Protein AF-A0A920FE58-F1 (afdb_monomer)

Secondary structure (DSSP, 8-state):
-THHHHHTT----EETTEE-EE--TT-SS--EE--TT-HHHHHHHHHHHHHHT-TT-------------

pLDDT: mean 90.16, std 11.7, range [46.75, 97.31]

Solvent-accessible surface area (backbone atoms only — not comparable to full-atom values): 4591 Å² total; per-residue (Å²): 124,68,61,61,53,52,72,71,66,51,81,57,37,66,49,94,94,36,77,35,56,44,68,56,92,99,51,98,58,64,74,43,78,39,26,81,95,42,40,69,58,55,51,49,58,50,49,51,53,55,52,73,70,35,88,89,58,86,84,80,81,80,85,74,82,73,77,86,127

Nearest PDB structures (foldseek):
  6awf-assembly2_E  TM=9.189E-01  e=1.018E+00  Escherichia coli
  3cir-assembly1_A  TM=7.991E-01  e=8.285E-01  Escherichia coli

Mean predicted aligned error: 6.2 Å

Foldseek 3Di:
DCVVVVVLVQDWDDDPNHFDFDDDPPDPDGDDIARPPCRVVSSVVSVVVVQVPDPVDDDDDDPPPDPDD

Structure (mmCIF, N/CA/C/O backbone):
data_AF-A0A920FE58-F1
#
_entry.id   AF-A0A920FE58-F1
#
loop_
_atom_site.group_PDB
_atom_site.id
_atom_site.type_symbol
_atom_site.label_atom_id
_atom_site.label_alt_id
_atom_site.label_comp_id
_atom_site.label_asym_id
_atom_site.label_entity_id
_atom_site.label_seq_id
_atom_site.pdbx_PDB_ins_code
_atom_site.Cartn_x
_atom_site.Cartn_y
_atom_site.Cartn_z
_atom_site.occupancy
_atom_site.B_iso_or_equiv
_atom_site.auth_seq_id
_atom_site.auth_comp_id
_atom_site.auth_asym_id
_atom_site.auth_atom_id
_atom_site.pdbx_PDB_model_num
ATOM 1 N N . MET A 1 1 ? -11.281 -5.472 -7.875 1.00 73.06 1 MET A N 1
ATOM 2 C CA . MET A 1 1 ? -10.828 -5.810 -6.505 1.00 73.06 1 MET A CA 1
ATOM 3 C C . MET A 1 1 ? -10.118 -4.634 -5.819 1.00 73.06 1 MET A C 1
ATOM 5 O O . MET A 1 1 ? -10.574 -4.220 -4.765 1.00 73.06 1 MET A O 1
ATOM 9 N N . ILE A 1 2 ? -9.063 -4.038 -6.403 1.00 91.94 2 ILE A N 1
ATOM 10 C CA . ILE A 1 2 ? -8.273 -2.964 -5.748 1.00 91.94 2 ILE A CA 1
ATOM 11 C C . ILE A 1 2 ? -9.038 -1.647 -5.505 1.00 91.94 2 ILE A C 1
ATOM 13 O O . ILE A 1 2 ? -8.719 -0.900 -4.583 1.00 91.94 2 ILE A O 1
ATOM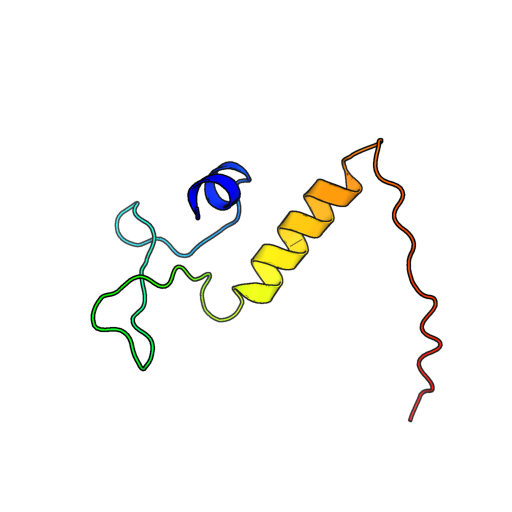 17 N N . ASN A 1 3 ? -10.077 -1.369 -6.295 1.00 92.81 3 ASN A N 1
ATOM 18 C CA . ASN A 1 3 ? -10.821 -0.106 -6.261 1.00 92.81 3 ASN A CA 1
ATOM 19 C C . ASN A 1 3 ? -11.392 0.228 -4.880 1.00 92.81 3 ASN A C 1
ATOM 21 O O . ASN A 1 3 ? -11.439 1.399 -4.524 1.00 92.81 3 ASN A O 1
ATOM 25 N N . TRP A 1 4 ? -11.785 -0.771 -4.081 1.00 95.50 4 TRP A N 1
ATOM 26 C CA . TRP A 1 4 ? -12.280 -0.509 -2.730 1.00 95.50 4 TRP A CA 1
ATOM 27 C C . TRP A 1 4 ? -11.203 0.143 -1.854 1.00 95.50 4 TRP A C 1
ATOM 29 O O . TRP A 1 4 ? -11.469 1.171 -1.239 1.00 95.50 4 TRP A O 1
ATOM 39 N N . LEU A 1 5 ? -9.972 -0.383 -1.874 1.00 94.94 5 LEU A N 1
ATOM 40 C CA . LEU A 1 5 ? -8.837 0.181 -1.131 1.00 94.94 5 LEU A CA 1
ATOM 41 C C . LEU A 1 5 ? -8.486 1.595 -1.620 1.00 94.94 5 LEU A C 1
ATOM 43 O O . LEU A 1 5 ? -8.213 2.481 -0.813 1.00 94.94 5 LEU A O 1
ATOM 47 N N . VAL A 1 6 ? -8.563 1.835 -2.932 1.00 94.00 6 VAL A N 1
ATOM 48 C CA . VAL A 1 6 ? -8.384 3.179 -3.511 1.00 94.00 6 VAL A CA 1
ATOM 49 C C . VAL A 1 6 ? -9.483 4.137 -3.032 1.00 94.00 6 VAL A C 1
ATOM 51 O O . VAL A 1 6 ? -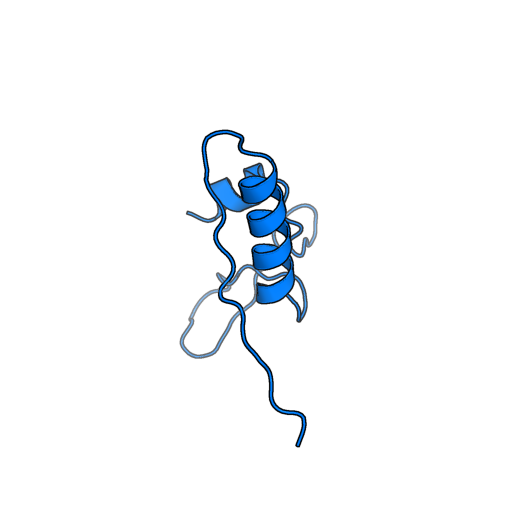9.196 5.273 -2.652 1.00 94.00 6 VAL A O 1
ATOM 54 N N . ASN A 1 7 ? -10.734 3.676 -2.978 1.00 95.25 7 ASN A N 1
ATOM 55 C CA . ASN A 1 7 ? -11.870 4.463 -2.495 1.00 95.25 7 ASN A CA 1
ATOM 56 C C . ASN A 1 7 ? -11.750 4.797 -1.002 1.00 95.25 7 ASN A C 1
ATOM 58 O O . ASN A 1 7 ? -12.144 5.888 -0.597 1.00 95.25 7 ASN A O 1
ATOM 62 N N . GLN A 1 8 ? -11.124 3.921 -0.208 1.00 94.38 8 GLN A N 1
ATOM 63 C CA . GLN A 1 8 ? -10.748 4.193 1.186 1.00 94.38 8 GLN A CA 1
ATOM 64 C C . GLN A 1 8 ? -9.591 5.207 1.330 1.00 94.38 8 GLN A C 1
ATOM 66 O O . GLN A 1 8 ? -9.105 5.430 2.436 1.00 94.38 8 GLN A O 1
ATOM 71 N N . LYS A 1 9 ? -9.137 5.835 0.233 1.00 94.12 9 LYS A N 1
ATOM 72 C CA . LYS A 1 9 ? -8.049 6.833 0.196 1.00 94.12 9 LYS A CA 1
ATOM 73 C C . LYS A 1 9 ? -6.693 6.294 0.666 1.00 94.12 9 LYS A C 1
ATOM 75 O O . LYS A 1 9 ? -5.838 7.060 1.113 1.00 94.12 9 LYS A O 1
ATOM 80 N N . ILE A 1 10 ? -6.469 4.987 0.523 1.00 95.25 10 ILE A N 1
ATOM 81 C CA . ILE A 1 10 ? -5.163 4.380 0.792 1.00 95.25 10 ILE A CA 1
ATOM 82 C C . ILE A 1 10 ? -4.152 4.888 -0.243 1.00 95.25 10 ILE A C 1
ATOM 84 O O . ILE A 1 10 ? -4.425 4.927 -1.446 1.00 95.25 10 ILE A O 1
ATOM 88 N N . LYS A 1 11 ? -2.979 5.314 0.235 1.00 94.19 11 LYS A N 1
ATOM 89 C CA . LYS A 1 11 ? -1.947 5.963 -0.581 1.00 94.19 11 LYS A CA 1
ATOM 90 C C . LYS A 1 11 ? -1.075 4.933 -1.296 1.00 94.19 11 LYS A C 1
ATOM 92 O O . LYS A 1 11 ? -0.055 4.506 -0.765 1.00 94.19 11 LYS A O 1
ATOM 97 N N . PHE A 1 12 ? -1.461 4.577 -2.514 1.00 97.00 12 PHE A N 1
ATOM 98 C CA . PHE A 1 12 ? -0.612 3.818 -3.433 1.00 97.00 12 PHE A CA 1
ATOM 99 C C . PHE A 1 12 ? 0.313 4.734 -4.242 1.00 97.00 12 PHE A C 1
ATOM 101 O O . PHE A 1 12 ? 0.047 5.931 -4.404 1.00 97.00 12 PHE A O 1
ATOM 108 N N . SER A 1 13 ? 1.397 4.163 -4.763 1.00 97.06 13 SER A N 1
ATOM 109 C CA . SER A 1 13 ? 2.273 4.824 -5.727 1.00 97.06 13 SER A CA 1
ATOM 110 C C . SER A 1 13 ? 1.486 5.186 -6.985 1.00 97.06 13 SER A C 1
ATOM 112 O O . SER A 1 13 ? 0.683 4.393 -7.481 1.00 97.06 13 SER A O 1
ATOM 114 N N . ASN A 1 14 ? 1.728 6.382 -7.518 1.00 95.81 14 ASN A N 1
ATOM 115 C CA . ASN A 1 14 ? 1.118 6.837 -8.761 1.00 95.81 14 ASN A CA 1
ATOM 116 C C . ASN A 1 14 ? 2.188 7.323 -9.736 1.00 95.81 14 ASN A C 1
ATOM 118 O O . ASN A 1 14 ? 3.127 8.013 -9.344 1.00 95.81 14 ASN A O 1
ATOM 122 N N . LYS A 1 15 ? 1.983 7.028 -11.019 1.00 95.75 15 LYS A N 1
ATOM 123 C CA . LYS A 1 15 ? 2.769 7.528 -12.145 1.00 95.75 15 LYS A CA 1
ATOM 124 C C . LYS A 1 15 ? 1.810 8.093 -13.185 1.00 95.75 15 LYS A C 1
ATOM 126 O O . LYS A 1 15 ? 0.863 7.426 -13.590 1.00 95.75 15 LYS A O 1
ATOM 131 N N . ASN A 1 16 ? 2.018 9.345 -13.595 1.00 94.94 16 ASN A N 1
ATOM 132 C CA . ASN A 1 16 ? 1.164 10.036 -14.572 1.00 94.94 16 ASN A CA 1
ATOM 133 C C . ASN A 1 16 ? -0.339 9.976 -14.226 1.00 94.94 16 ASN A C 1
ATOM 135 O O . ASN A 1 16 ? -1.172 9.671 -15.077 1.00 94.94 16 ASN A O 1
ATOM 139 N N . ARG A 1 17 ? -0.681 10.252 -12.957 1.00 93.19 17 ARG A N 1
ATOM 140 C CA . ARG A 1 17 ? -2.062 10.239 -12.425 1.00 93.19 17 ARG A CA 1
ATOM 141 C C . ARG A 1 17 ? -2.776 8.878 -12.508 1.00 93.19 17 ARG A C 1
ATOM 143 O O . ARG A 1 17 ? -3.997 8.820 -12.399 1.00 93.19 17 ARG A O 1
ATOM 150 N N . LYS A 1 18 ? -2.032 7.787 -12.685 1.00 95.00 18 LYS A N 1
ATOM 151 C CA . LYS A 1 18 ? -2.531 6.409 -12.634 1.00 95.00 18 LYS A CA 1
ATOM 152 C C . LYS A 1 18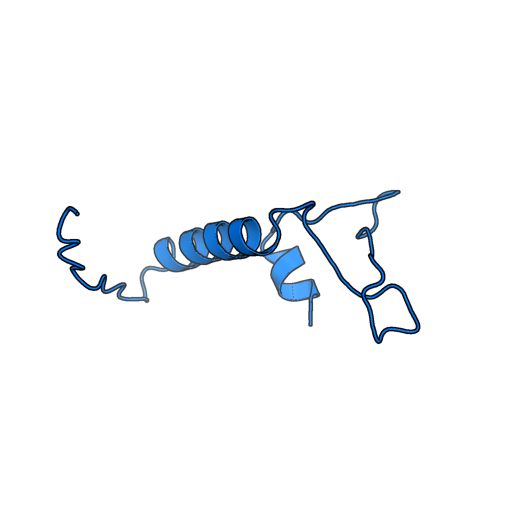 ? -1.745 5.622 -11.592 1.00 95.00 18 LYS A C 1
ATOM 154 O O . LYS A 1 18 ? -0.629 6.013 -11.256 1.00 95.00 18 LYS A O 1
ATOM 159 N N . LEU A 1 19 ? -2.315 4.513 -11.119 1.00 96.19 19 LEU A N 1
ATOM 160 C CA . LEU A 1 19 ? -1.600 3.585 -10.242 1.00 96.19 19 LEU A CA 1
ATOM 161 C C . LEU A 1 19 ? -0.306 3.145 -10.925 1.00 96.19 19 LEU A C 1
ATOM 163 O O . LEU A 1 19 ? -0.332 2.721 -12.082 1.00 96.19 19 LEU A O 1
ATOM 167 N N . ASP A 1 20 ? 0.807 3.263 -10.209 1.00 97.31 20 ASP A N 1
ATOM 168 C CA . ASP A 1 20 ? 2.063 2.694 -10.675 1.00 97.31 20 ASP A CA 1
ATOM 169 C C . ASP A 1 20 ? 2.032 1.181 -10.448 1.00 97.31 20 ASP A C 1
ATOM 171 O O . ASP A 1 20 ? 1.646 0.710 -9.374 1.00 97.31 20 ASP A O 1
ATOM 175 N N . LEU A 1 21 ? 2.378 0.427 -11.490 1.00 96.44 21 LEU A N 1
ATOM 176 C CA . LEU A 1 21 ? 2.266 -1.025 -11.508 1.00 96.44 21 LEU A CA 1
ATOM 177 C C . LEU A 1 21 ? 3.641 -1.654 -11.704 1.00 96.44 21 LEU A C 1
ATOM 179 O O . LEU A 1 21 ? 4.333 -1.424 -12.708 1.00 96.44 21 LEU A O 1
ATOM 183 N N . THR A 1 22 ? 4.007 -2.519 -10.769 1.00 95.88 22 THR A N 1
ATOM 184 C CA . THR A 1 22 ? 5.230 -3.310 -10.836 1.00 95.88 22 THR A CA 1
ATOM 185 C C . THR A 1 22 ? 4.966 -4.677 -11.471 1.00 95.88 22 THR A C 1
ATOM 187 O O . THR A 1 22 ? 3.826 -5.143 -11.614 1.00 95.88 22 THR A O 1
ATOM 190 N N . LEU A 1 23 ? 6.055 -5.284 -11.942 1.00 96.62 23 LEU A N 1
ATOM 191 C CA . LEU A 1 23 ? 6.117 -6.665 -12.396 1.00 96.62 23 LEU A CA 1
ATOM 192 C C . LEU A 1 23 ? 6.921 -7.434 -11.352 1.00 96.62 23 LEU A C 1
ATOM 194 O O . LEU A 1 23 ? 8.020 -7.006 -11.010 1.00 96.62 23 LEU A O 1
ATOM 198 N N . GLU A 1 24 ? 6.381 -8.543 -10.870 1.00 93.69 24 GLU A N 1
ATOM 199 C CA . GLU A 1 24 ? 7.077 -9.449 -9.956 1.00 93.69 24 GLU A CA 1
ATOM 200 C C . GLU A 1 24 ? 7.301 -10.800 -10.643 1.00 93.69 24 GLU A C 1
ATOM 202 O O . GLU A 1 24 ? 6.700 -11.085 -11.686 1.00 93.69 24 GLU A O 1
ATO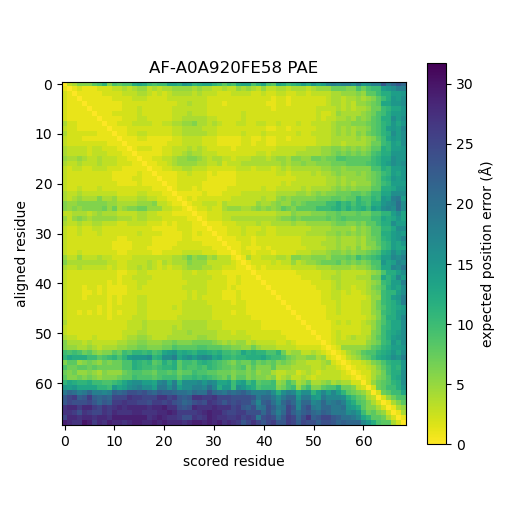M 207 N N . GLY A 1 25 ? 8.199 -11.618 -10.088 1.00 96.19 25 GLY A N 1
ATOM 208 C CA . GLY A 1 25 ? 8.512 -12.938 -10.636 1.00 96.19 25 GLY A CA 1
ATOM 209 C C . GLY A 1 25 ? 7.252 -13.790 -10.828 1.00 96.19 25 GLY A C 1
ATOM 210 O O . GLY A 1 25 ? 6.341 -13.769 -10.006 1.00 96.19 25 GLY A O 1
ATOM 211 N N . GLY A 1 26 ? 7.173 -14.522 -11.942 1.00 95.62 26 GLY A N 1
ATOM 212 C CA . GLY A 1 26 ? 5.989 -15.324 -12.279 1.00 95.62 26 GLY A CA 1
ATOM 213 C C . GLY A 1 26 ? 4.821 -14.526 -12.872 1.00 95.62 26 GLY A C 1
ATOM 214 O O . GLY A 1 26 ? 3.704 -15.036 -12.995 1.00 95.62 26 GLY A O 1
ATOM 215 N N . HIS A 1 27 ? 5.030 -13.264 -13.253 1.00 96.56 27 HIS A N 1
ATOM 216 C CA . HIS A 1 27 ? 4.034 -12.458 -13.955 1.00 96.56 27 HIS A CA 1
ATOM 217 C C . HIS A 1 27 ? 4.513 -12.072 -15.351 1.00 96.56 27 HIS A C 1
ATOM 219 O O . HIS A 1 27 ? 5.656 -11.685 -15.549 1.00 96.56 27 HIS A O 1
ATOM 225 N N . SER A 1 28 ? 3.603 -12.139 -16.324 1.00 96.69 28 SER A N 1
ATOM 226 C CA . SER A 1 28 ? 3.847 -11.718 -17.710 1.00 96.69 28 SER A CA 1
ATOM 227 C C . SER A 1 28 ? 3.439 -10.265 -17.983 1.00 96.69 28 SER A C 1
ATOM 229 O O . SER A 1 28 ? 3.716 -9.730 -19.052 1.00 96.69 28 SER A O 1
ATOM 231 N N . LYS A 1 29 ? 2.750 -9.613 -17.034 1.00 96.88 29 LYS A N 1
ATOM 232 C CA . LYS A 1 29 ? 2.217 -8.246 -17.153 1.00 96.88 29 LYS A CA 1
ATOM 233 C C . LYS A 1 29 ? 2.350 -7.493 -15.832 1.00 96.88 29 LYS A C 1
ATOM 235 O O . LYS A 1 29 ? 2.200 -8.090 -14.7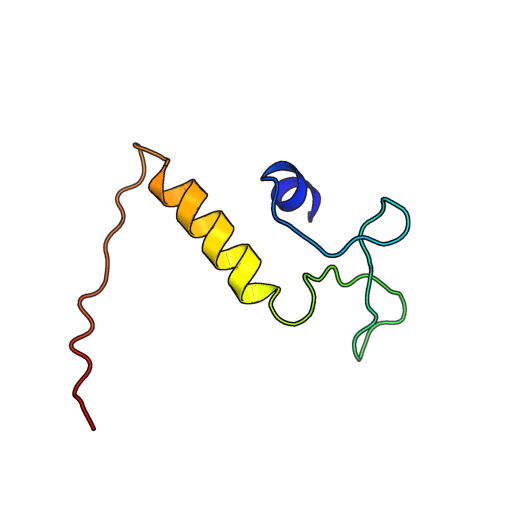66 1.00 96.88 29 LYS A O 1
ATOM 240 N N . ARG A 1 30 ? 2.562 -6.173 -15.907 1.00 96.19 30 ARG A N 1
ATOM 241 C CA . ARG A 1 30 ? 2.576 -5.265 -14.746 1.00 96.19 30 ARG A CA 1
ATOM 242 C C . ARG A 1 30 ? 1.178 -5.179 -14.141 1.00 96.19 30 ARG A C 1
ATOM 244 O O . ARG A 1 30 ? 0.288 -4.576 -14.734 1.00 96.19 30 ARG A O 1
ATOM 251 N N . ARG A 1 31 ? 0.976 -5.813 -12.988 1.00 95.69 31 ARG A N 1
ATOM 252 C CA . ARG A 1 31 ? -0.337 -5.910 -12.322 1.00 95.69 31 ARG A CA 1
ATOM 253 C C . ARG A 1 31 ? -0.270 -5.798 -10.804 1.00 95.69 31 ARG A C 1
ATOM 255 O O . ARG A 1 31 ? -1.294 -5.961 -10.146 1.00 95.69 31 ARG A O 1
ATOM 262 N N . ILE A 1 32 ? 0.916 -5.538 -10.262 1.00 95.38 32 ILE A N 1
ATOM 263 C CA . ILE A 1 32 ? 1.122 -5.417 -8.825 1.00 95.38 32 ILE A CA 1
ATOM 264 C C . ILE A 1 32 ? 1.067 -3.942 -8.454 1.00 95.38 32 ILE A C 1
ATOM 266 O O . ILE A 1 32 ? 1.879 -3.136 -8.899 1.00 95.38 32 ILE A O 1
ATOM 270 N N . VAL A 1 33 ? 0.046 -3.588 -7.679 1.00 96.12 33 VAL A N 1
ATOM 271 C CA . VAL A 1 33 ? -0.104 -2.253 -7.099 1.00 96.12 33 VAL A CA 1
ATOM 272 C C . VAL A 1 33 ? 0.748 -2.197 -5.840 1.00 96.12 33 VAL A C 1
ATOM 274 O O . VAL A 1 33 ? 0.718 -3.123 -5.032 1.00 96.12 33 VAL A O 1
ATOM 277 N N . HIS A 1 34 ? 1.476 -1.103 -5.647 1.00 96.38 34 HIS A N 1
ATOM 278 C CA . HIS A 1 34 ? 2.395 -0.966 -4.524 1.00 96.38 34 HIS A CA 1
ATOM 279 C C . HIS A 1 34 ? 2.323 0.424 -3.888 1.00 96.38 34 HIS A C 1
ATOM 281 O O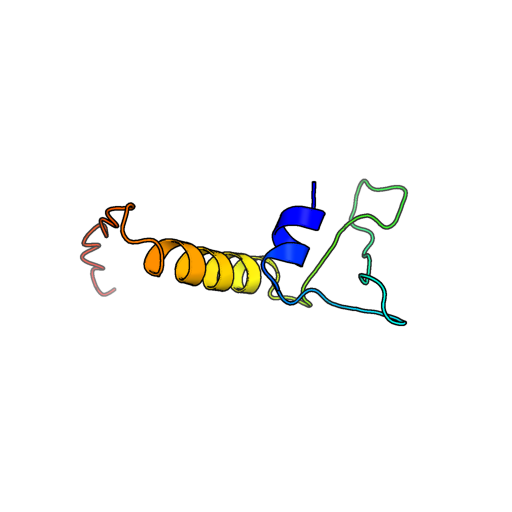 . HIS A 1 34 ? 1.766 1.364 -4.458 1.00 96.38 34 HIS A O 1
ATOM 287 N N . ALA A 1 35 ? 2.904 0.556 -2.700 1.00 96.38 35 ALA A N 1
ATOM 288 C CA . ALA A 1 35 ? 3.181 1.827 -2.050 1.00 96.38 35 ALA A CA 1
ATOM 289 C C . ALA A 1 35 ? 4.656 1.834 -1.619 1.00 96.38 35 ALA A C 1
ATOM 291 O O . ALA A 1 35 ? 4.993 1.555 -0.468 1.00 96.38 35 ALA A O 1
ATOM 292 N N . LYS A 1 36 ? 5.533 2.092 -2.599 1.00 91.88 36 LYS A N 1
ATOM 293 C CA . LYS A 1 36 ? 6.995 1.918 -2.503 1.00 91.88 36 LYS A CA 1
ATOM 294 C C . LYS A 1 36 ? 7.358 0.548 -1.901 1.00 91.88 36 LYS A C 1
ATOM 296 O O . LYS A 1 36 ? 6.882 -0.461 -2.411 1.00 91.88 36 LYS A O 1
ATOM 301 N N . ASP A 1 37 ? 8.169 0.542 -0.851 1.00 93.50 37 ASP A N 1
ATOM 302 C CA . ASP A 1 37 ? 8.662 -0.580 -0.050 1.00 93.50 37 ASP A CA 1
ATOM 303 C C . ASP A 1 37 ? 7.781 -0.880 1.183 1.00 93.50 37 ASP A C 1
ATOM 305 O O . ASP A 1 37 ? 8.061 -1.798 1.947 1.00 93.50 37 ASP A O 1
ATOM 309 N N . GLN A 1 38 ? 6.694 -0.127 1.390 1.00 96.06 38 GLN A N 1
ATOM 310 C CA . GLN A 1 38 ? 5.892 -0.158 2.622 1.00 96.06 38 GLN A CA 1
ATOM 311 C C . GLN A 1 38 ? 4.421 -0.507 2.376 1.00 96.06 38 GLN A C 1
ATOM 313 O O . GLN A 1 38 ? 3.554 -0.163 3.184 1.00 96.06 38 GLN A O 1
ATOM 318 N N . THR A 1 39 ? 4.118 -1.215 1.282 1.00 96.38 39 THR A N 1
ATOM 319 C CA . THR A 1 39 ? 2.743 -1.564 0.885 1.00 96.38 39 THR A CA 1
ATOM 320 C C . THR A 1 39 ? 1.950 -2.196 2.030 1.00 96.38 39 THR A C 1
ATOM 322 O O . THR A 1 39 ? 0.856 -1.728 2.347 1.00 96.38 39 THR A O 1
ATOM 325 N N . GLY A 1 40 ? 2.519 -3.203 2.704 1.00 96.12 40 GLY A N 1
ATOM 326 C CA . GLY A 1 40 ? 1.858 -3.887 3.818 1.00 96.12 40 GLY A CA 1
ATOM 327 C C . GLY A 1 40 ? 1.550 -2.953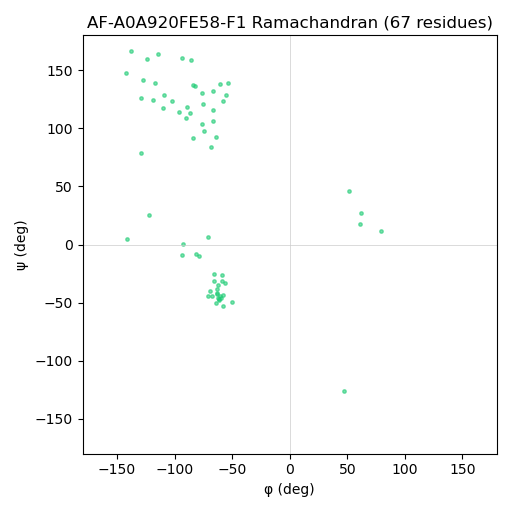 4.990 1.00 96.12 40 GLY A C 1
ATOM 328 O O . GLY A 1 40 ? 0.412 -2.909 5.454 1.00 96.12 40 GLY A O 1
ATOM 329 N N . LYS A 1 41 ? 2.534 -2.148 5.413 1.00 97.00 41 LYS A N 1
ATOM 330 C CA . LYS A 1 41 ? 2.375 -1.181 6.509 1.00 97.00 41 LYS A CA 1
ATOM 331 C C . LYS A 1 41 ? 1.307 -0.137 6.192 1.00 97.00 41 LYS A C 1
ATOM 333 O O . LYS A 1 41 ? 0.427 0.103 7.008 1.00 97.00 41 LYS A O 1
ATOM 338 N N . ILE A 1 42 ? 1.339 0.444 4.994 1.00 97.19 42 ILE A N 1
ATOM 339 C CA . ILE A 1 42 ? 0.385 1.484 4.588 1.00 97.19 42 ILE A CA 1
ATOM 340 C C . ILE A 1 42 ? -1.045 0.942 4.544 1.00 97.19 42 ILE A C 1
ATOM 342 O O . ILE A 1 42 ? -1.965 1.616 5.016 1.00 97.19 42 ILE A O 1
ATOM 346 N N . ILE A 1 43 ? -1.245 -0.264 4.005 1.00 96.56 43 ILE A N 1
ATOM 347 C CA . ILE A 1 43 ? -2.564 -0.906 3.998 1.00 96.56 43 ILE A CA 1
ATOM 348 C C . ILE A 1 43 ? -3.012 -1.177 5.434 1.00 96.56 43 ILE A C 1
ATOM 350 O O . ILE A 1 43 ? -4.113 -0.776 5.806 1.00 96.56 43 ILE A O 1
ATOM 354 N N . HIS A 1 44 ? -2.156 -1.800 6.245 1.00 96.56 44 HIS A N 1
ATOM 355 C CA . HIS A 1 44 ? -2.469 -2.150 7.626 1.00 96.56 44 HIS A CA 1
ATOM 356 C C . HIS A 1 44 ? -2.844 -0.919 8.459 1.00 96.56 44 HIS A C 1
ATOM 358 O O . HIS A 1 44 ? -3.929 -0.876 9.032 1.00 96.56 44 HIS A O 1
ATOM 364 N N . ASP A 1 45 ? -2.007 0.119 8.460 1.00 96.12 45 ASP A N 1
ATOM 365 C CA . ASP A 1 45 ? -2.234 1.342 9.234 1.00 96.12 45 ASP A CA 1
ATOM 366 C C . ASP A 1 45 ? -3.506 2.075 8.785 1.00 96.12 45 ASP A C 1
ATOM 368 O O . ASP A 1 45 ? -4.215 2.669 9.601 1.00 96.12 45 ASP A O 1
ATOM 372 N N . SER A 1 46 ? -3.818 2.042 7.486 1.00 95.81 46 SER A N 1
ATOM 373 C CA . SER A 1 46 ? -5.038 2.661 6.958 1.00 95.81 46 SER A CA 1
ATOM 374 C C . SER A 1 46 ? -6.288 1.886 7.370 1.00 95.81 46 SER A C 1
ATOM 376 O O . SER A 1 46 ? -7.274 2.489 7.795 1.00 95.81 46 SER A O 1
ATOM 378 N N . LEU A 1 47 ? -6.256 0.554 7.277 1.00 95.25 47 LEU A N 1
ATOM 379 C CA . LEU A 1 47 ? -7.382 -0.291 7.665 1.00 95.25 47 LEU A CA 1
ATOM 380 C C . LEU A 1 47 ? -7.603 -0.286 9.181 1.00 95.25 47 LEU A C 1
ATOM 382 O O . LEU A 1 47 ? -8.748 -0.182 9.611 1.00 95.25 47 LEU A O 1
ATOM 386 N N . ASP A 1 48 ? -6.540 -0.310 9.988 1.00 95.00 48 ASP A N 1
ATOM 387 C CA . ASP A 1 48 ? -6.631 -0.204 11.449 1.00 95.00 48 ASP A CA 1
ATOM 388 C C . ASP A 1 48 ? -7.324 1.104 11.861 1.00 95.00 48 ASP A C 1
ATOM 390 O O . ASP A 1 48 ? -8.247 1.087 12.674 1.00 95.00 48 ASP A O 1
ATOM 394 N N . LYS A 1 49 ? -6.981 2.233 11.223 1.00 93.94 49 LYS A N 1
ATOM 395 C CA . LYS A 1 49 ? -7.687 3.512 11.428 1.00 93.94 49 LYS A CA 1
ATOM 396 C C . LYS A 1 49 ? -9.171 3.426 11.077 1.00 93.94 49 LYS A C 1
ATOM 398 O O . LYS A 1 49 ? -10.008 3.886 11.850 1.00 93.94 49 LYS A O 1
ATOM 403 N N . ILE A 1 50 ? -9.510 2.834 9.930 1.00 93.44 50 ILE A N 1
ATOM 404 C CA . ILE A 1 50 ? -10.907 2.678 9.494 1.00 93.44 50 ILE A CA 1
ATOM 405 C C . ILE A 1 50 ? -11.696 1.841 10.502 1.00 93.44 50 ILE A C 1
ATOM 407 O O . ILE A 1 50 ? -12.811 2.207 10.868 1.00 93.44 50 ILE A O 1
ATOM 411 N N . VAL A 1 51 ? -11.118 0.736 10.969 1.00 94.06 51 VAL A N 1
ATOM 412 C CA . VAL A 1 51 ? -11.764 -0.167 11.924 1.00 94.06 51 VAL A CA 1
ATOM 413 C C . VAL A 1 51 ? -11.938 0.505 13.286 1.00 94.06 51 VAL A C 1
ATOM 415 O O . VAL A 1 51 ? -13.034 0.448 13.836 1.00 94.06 51 VAL A O 1
ATOM 418 N N . ARG A 1 52 ? -10.920 1.206 13.803 1.00 92.12 52 ARG A N 1
ATOM 419 C CA . ARG A 1 52 ? -11.011 1.953 15.075 1.00 92.12 52 ARG A CA 1
ATOM 420 C C . ARG A 1 52 ? -12.097 3.024 15.073 1.00 92.12 52 ARG A C 1
ATOM 422 O O . ARG A 1 52 ? -12.686 3.289 16.115 1.00 92.12 52 ARG A O 1
ATOM 429 N N . ASN A 1 53 ? -12.375 3.620 13.916 1.00 91.19 53 ASN A N 1
ATOM 430 C CA . ASN A 1 53 ? -13.401 4.651 13.778 1.00 91.19 53 ASN A CA 1
ATOM 431 C C . ASN A 1 53 ? -14.826 4.082 13.641 1.00 91.19 53 ASN A C 1
ATOM 433 O O . ASN A 1 53 ? -15.796 4.842 13.673 1.00 91.19 53 ASN A O 1
ATOM 437 N N . LYS A 1 54 ? -14.994 2.760 13.498 1.00 92.69 54 LYS A N 1
ATOM 438 C CA . LYS A 1 54 ? -16.315 2.123 13.429 1.00 92.69 54 LYS A CA 1
ATOM 439 C C . LYS A 1 54 ? -16.810 1.738 14.821 1.00 92.69 54 LYS A C 1
ATOM 441 O O . LYS A 1 54 ? -16.369 0.749 15.393 1.00 92.69 54 LYS A O 1
ATOM 446 N N . LYS A 1 55 ? -17.820 2.462 15.312 1.00 84.56 55 LYS A N 1
ATOM 447 C CA . LYS A 1 55 ? -18.436 2.249 16.639 1.00 84.56 55 LYS A CA 1
ATOM 448 C C . LYS A 1 55 ? -19.026 0.850 16.863 1.00 84.56 55 LYS A C 1
ATOM 450 O O . LYS A 1 55 ? -19.119 0.416 18.001 1.00 84.56 55 LYS A O 1
ATOM 455 N N . ILE A 1 56 ? -19.430 0.157 15.797 1.00 89.56 56 ILE A N 1
ATOM 456 C CA . ILE A 1 56 ? -20.067 -1.168 15.885 1.00 89.56 56 ILE A CA 1
ATOM 457 C C . ILE A 1 56 ? -19.074 -2.319 16.106 1.00 89.56 56 ILE A C 1
ATOM 459 O O . ILE A 1 56 ? -19.494 -3.449 16.326 1.00 89.56 56 ILE A O 1
ATOM 463 N N . LEU A 1 57 ? -17.767 -2.066 15.988 1.00 88.25 57 LEU A N 1
ATOM 464 C CA . LEU A 1 57 ? -16.742 -3.102 16.075 1.00 88.25 57 LEU A CA 1
ATOM 465 C C . LEU A 1 57 ? -16.067 -3.056 17.446 1.00 88.25 57 LEU A C 1
ATOM 467 O O . LEU A 1 57 ? -15.485 -2.043 17.829 1.00 88.25 57 LEU A O 1
ATOM 471 N N . GLN A 1 58 ? -16.095 -4.176 18.168 1.00 88.38 58 GLN A N 1
ATOM 472 C CA . GLN A 1 58 ? -15.337 -4.330 19.405 1.00 88.38 58 GLN A CA 1
ATOM 473 C C . GLN A 1 58 ? -13.919 -4.820 19.085 1.00 88.38 58 GLN A C 1
ATOM 475 O O . GLN A 1 58 ? -13.718 -5.942 18.625 1.00 88.38 58 GLN A O 1
ATOM 480 N N . LEU A 1 59 ? -12.919 -3.977 19.340 1.00 86.69 59 LEU A N 1
ATOM 481 C CA . LEU A 1 59 ? -11.511 -4.331 19.173 1.00 86.69 59 LEU A CA 1
ATOM 482 C C . LEU A 1 59 ? -10.954 -4.934 20.466 1.00 86.69 59 LEU A C 1
ATOM 484 O O . LEU A 1 59 ? -10.878 -4.247 21.483 1.00 86.69 59 LEU A O 1
ATOM 488 N N . ARG A 1 60 ? -10.501 -6.192 20.419 1.00 89.75 60 ARG A N 1
ATOM 489 C CA . ARG A 1 60 ? -9.825 -6.854 21.544 1.00 89.75 60 ARG A CA 1
ATOM 490 C C . ARG A 1 60 ? -8.350 -7.059 21.219 1.00 89.75 60 ARG A C 1
ATOM 492 O O . ARG A 1 60 ? -8.014 -7.760 20.271 1.00 89.75 60 ARG A O 1
ATOM 499 N N . LYS A 1 61 ? -7.461 -6.432 21.991 1.00 83.62 61 LYS A N 1
ATOM 500 C CA . LYS A 1 61 ? -6.015 -6.666 21.883 1.00 83.62 61 LYS A CA 1
ATOM 501 C C . LYS A 1 61 ? -5.650 -7.900 22.702 1.00 83.62 61 LYS A C 1
ATOM 503 O O . LYS A 1 61 ? -6.135 -8.054 23.818 1.00 83.62 61 LYS A O 1
ATOM 508 N N . SER A 1 62 ? -4.797 -8.759 22.153 1.00 82.25 62 SER A N 1
ATOM 509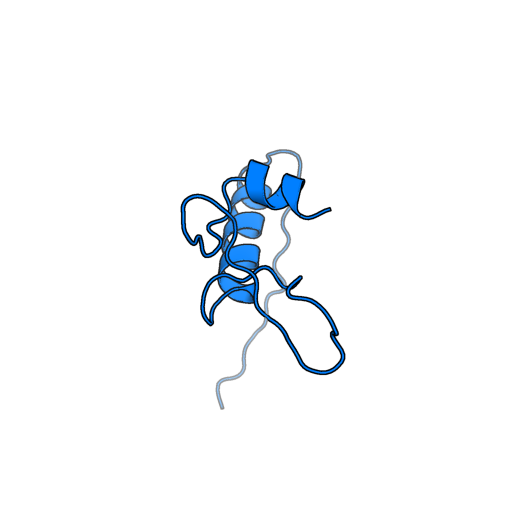 C CA . SER A 1 62 ? -4.124 -9.784 22.949 1.00 82.25 62 SER A CA 1
ATOM 510 C C . SER A 1 62 ? -3.021 -9.106 23.758 1.00 82.25 62 SER A C 1
ATOM 512 O O . SER A 1 62 ? -2.150 -8.446 23.184 1.00 82.25 62 SER A O 1
ATOM 514 N N . SER A 1 63 ? -3.082 -9.220 25.082 1.00 69.88 63 SER A N 1
ATOM 515 C CA . SER A 1 63 ? -2.027 -8.775 25.990 1.00 69.88 63 SER A CA 1
ATOM 516 C C . SER A 1 63 ? -0.804 -9.674 25.799 1.00 69.88 63 SER A C 1
ATOM 518 O O . SER A 1 63 ? -0.631 -10.667 26.498 1.00 69.88 63 SER A O 1
ATOM 520 N N . SER A 1 64 ? 0.033 -9.376 24.807 1.00 65.06 64 SER A N 1
ATOM 521 C CA . SER A 1 64 ? 1.318 -10.053 24.649 1.00 65.06 64 SER A CA 1
ATOM 522 C C . SER A 1 64 ? 2.275 -9.513 25.711 1.00 65.06 64 SER A C 1
ATOM 524 O O . SER A 1 64 ? 2.883 -8.463 25.504 1.00 65.06 64 SER A O 1
ATOM 526 N N . ASN A 1 65 ? 2.433 -10.232 26.825 1.00 61.97 65 ASN A N 1
ATOM 527 C CA . ASN A 1 65 ? 3.582 -10.066 27.715 1.00 61.97 65 ASN A CA 1
ATOM 528 C C . ASN A 1 65 ? 4.829 -10.467 26.926 1.00 61.97 65 ASN A C 1
ATOM 530 O O . ASN A 1 65 ? 5.161 -11.644 26.804 1.00 61.97 65 ASN A O 1
ATOM 534 N N . ARG A 1 66 ? 5.470 -9.491 26.288 1.00 61.00 66 ARG A N 1
ATOM 535 C CA . ARG A 1 66 ? 6.730 -9.705 25.589 1.00 61.00 66 ARG A CA 1
ATOM 536 C C . ARG A 1 66 ? 7.808 -9.791 26.673 1.00 61.00 66 ARG A C 1
ATOM 538 O O . ARG A 1 66 ? 8.135 -8.774 27.274 1.00 61.00 66 ARG A O 1
ATOM 545 N N . CYS A 1 67 ? 8.286 -10.999 26.974 1.00 55.84 67 CYS A N 1
ATOM 546 C CA . CYS A 1 67 ? 9.497 -11.169 27.774 1.00 55.84 67 CYS A CA 1
ATOM 547 C C . CYS A 1 67 ? 10.640 -10.448 27.056 1.00 55.84 67 CYS A C 1
ATOM 549 O O . CYS A 1 67 ? 10.890 -10.709 25.878 1.00 55.84 67 CYS A O 1
ATOM 551 N N . ASN A 1 68 ? 11.284 -9.519 27.759 1.00 46.75 68 ASN A N 1
ATOM 552 C CA . ASN A 1 68 ? 12.540 -8.929 27.325 1.00 46.75 68 ASN A CA 1
ATOM 553 C C . ASN A 1 68 ? 13.604 -10.037 27.364 1.00 46.75 68 ASN A C 1
ATOM 555 O O . ASN A 1 68 ? 13.863 -10.584 28.435 1.00 46.75 68 ASN A O 1
ATOM 559 N N . LEU A 1 69 ? 14.140 -10.390 26.195 1.00 48.12 69 LEU A N 1
ATOM 560 C CA . LEU A 1 69 ? 15.435 -11.059 26.051 1.00 48.12 69 LEU A CA 1
ATOM 561 C C . LEU A 1 69 ? 16.527 -9.991 26.042 1.00 48.12 69 LEU A C 1
ATOM 563 O O . LEU A 1 69 ? 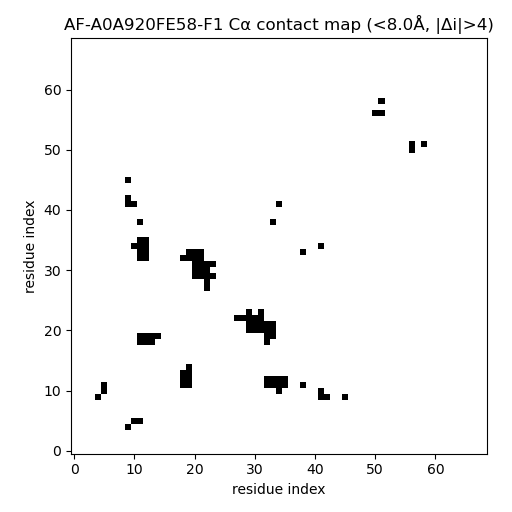16.277 -8.933 25.415 1.00 48.12 69 LEU A O 1
#

Radius of gyration: 16.46 Å; Cα contacts (8 Å, |Δi|>4): 49; chains: 1; bounding box: 36×26×46 Å

Sequence (69 aa):
MINWLVNQKIKFSNKNRKLDLTLEGGHSKRRIVHAKDQTGKIIHDSLDKIVRNKKILQLRKSSSNRCNL